Protein AF-A0A3Q0JDQ1-F1 (afdb_monomer_lite)

Sequence (106 aa):
MASTISRFACRILCNRKTLECRVFAAGFDSSSNIFLGEKATKWQEQHEMIDGLTTNGILLMHPPNGSFSYNGENQQPPMWREVSVGGGIFSVRETRSAPQKGVQVS

Secondary structure (DSSP, 8-state):
----S-TT-EEEEE-TTT--EEEEES---TTS--PPPTTS-EEE-GGG-EEE--SS-EEEEPPGGG-----SSS-PPPPEEEEPTT--EEEPPSSTT-SS---B--

InterPro domains:
  IPR006800 Pellino family [PTHR12098] (2-105)
  IPR048334 Pellino, FHA domain [PF04710] (2-105)

Radius of gyration: 15.48 Å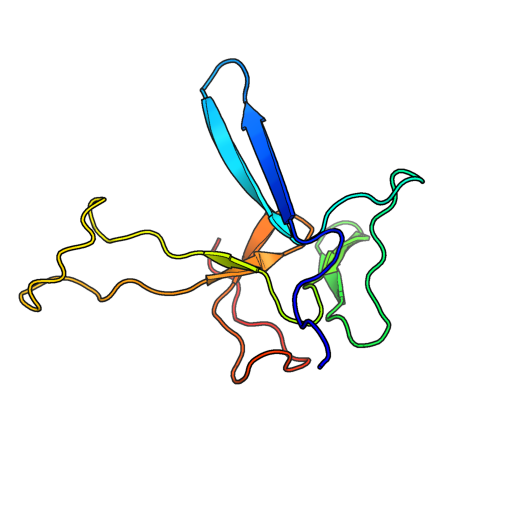; chains: 1; bounding box: 30×41×45 Å

Organism: Diaphorina citri (NCBI:txid121845)

Foldseek 3Di:
DDDPADPFAWDWDADPPPRDIAIAGGHADPVRDGDADPLWAWDADPPRDIKTAHQQFDKDWQAVVNDPDDPVPPDDGIAIWTAINVGWTFHDDPDGRDNDTHHTDD

Structure (mmCIF, N/CA/C/O backbone):
data_AF-A0A3Q0JDQ1-F1
#
_entry.id   AF-A0A3Q0JDQ1-F1
#
loop_
_atom_site.group_PDB
_atom_site.id
_atom_site.type_symbol
_atom_site.label_atom_id
_atom_site.label_alt_id
_atom_site.label_comp_id
_atom_site.label_asym_id
_atom_site.label_entity_id
_atom_site.label_seq_id
_atom_site.pdbx_PDB_ins_code
_atom_site.Cartn_x
_atom_site.Cartn_y
_atom_site.Cartn_z
_atom_site.occupancy
_atom_site.B_iso_or_equiv
_atom_site.auth_seq_id
_atom_site.auth_comp_id
_atom_site.auth_asym_id
_atom_site.auth_atom_id
_atom_site.pdbx_PDB_model_num
ATOM 1 N N . MET A 1 1 ? -4.303 -25.625 -6.746 1.00 63.84 1 MET A N 1
ATOM 2 C CA . MET A 1 1 ? -3.715 -24.295 -7.034 1.00 63.84 1 MET A CA 1
ATOM 3 C C . MET A 1 1 ? -3.862 -23.419 -5.800 1.00 63.84 1 MET A C 1
ATOM 5 O O . MET A 1 1 ? -4.890 -23.523 -5.145 1.00 63.84 1 MET A O 1
ATOM 9 N N . ALA A 1 2 ? -2.857 -22.606 -5.467 1.00 85.31 2 ALA A N 1
ATOM 10 C CA . ALA A 1 2 ? -2.893 -21.694 -4.322 1.00 85.31 2 ALA A CA 1
ATOM 11 C C . ALA A 1 2 ? -2.998 -20.239 -4.808 1.00 85.31 2 ALA 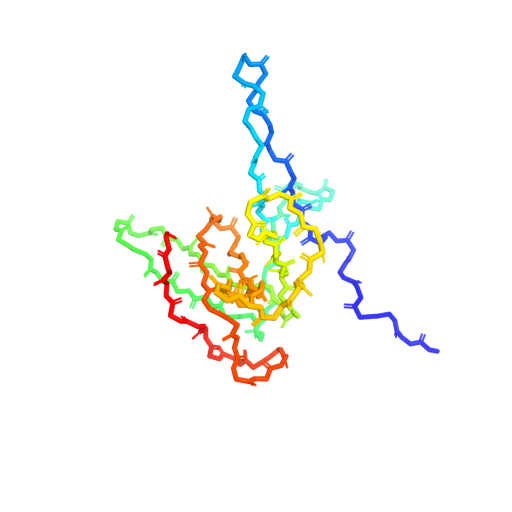A C 1
ATOM 13 O O . ALA A 1 2 ? -2.299 -19.857 -5.744 1.00 85.31 2 ALA A O 1
ATOM 14 N N . SER A 1 3 ? -3.873 -19.443 -4.188 1.00 92.56 3 SER A N 1
ATOM 15 C CA . SER A 1 3 ? -3.968 -18.002 -4.451 1.00 92.56 3 SER A CA 1
ATOM 16 C C . SER A 1 3 ? -2.845 -17.255 -3.734 1.00 92.56 3 SER A C 1
ATOM 18 O O . SER A 1 3 ? -2.510 -17.575 -2.595 1.00 92.56 3 SER A O 1
ATOM 20 N N . THR A 1 4 ? -2.290 -16.234 -4.384 1.00 91.06 4 THR A N 1
ATOM 21 C CA . THR A 1 4 ? -1.288 -15.323 -3.806 1.00 91.06 4 THR A CA 1
ATOM 22 C C . THR A 1 4 ? -1.898 -14.007 -3.310 1.00 91.06 4 THR A C 1
ATOM 24 O O . THR A 1 4 ? -1.184 -13.165 -2.757 1.00 91.06 4 THR A O 1
ATOM 27 N N . ILE A 1 5 ? -3.211 -13.821 -3.490 1.00 93.50 5 ILE A N 1
ATOM 28 C CA . ILE A 1 5 ? -3.944 -12.628 -3.059 1.00 93.50 5 ILE A CA 1
ATOM 29 C C . ILE A 1 5 ? -4.303 -12.770 -1.578 1.00 93.50 5 ILE A C 1
ATOM 31 O O . ILE A 1 5 ? -4.898 -13.764 -1.159 1.00 93.50 5 ILE A O 1
ATOM 35 N N . SER A 1 6 ? -3.955 -11.757 -0.782 1.00 93.19 6 SER A N 1
ATOM 36 C CA . SER A 1 6 ? -4.332 -11.700 0.632 1.00 93.19 6 SER A CA 1
ATOM 37 C C . SER A 1 6 ? -5.851 -11.596 0.793 1.00 93.19 6 SER A C 1
ATOM 39 O O . SER A 1 6 ? -6.502 -10.851 0.065 1.00 93.19 6 SER A O 1
ATOM 41 N N . ARG A 1 7 ? -6.408 -12.279 1.803 1.00 94.12 7 ARG A N 1
ATOM 42 C CA . ARG A 1 7 ? -7.836 -12.185 2.165 1.00 94.12 7 ARG A CA 1
ATOM 43 C C . ARG A 1 7 ? -8.256 -10.754 2.516 1.00 94.12 7 ARG A C 1
ATOM 45 O O . ARG A 1 7 ? -9.354 -10.338 2.173 1.00 94.12 7 ARG A O 1
ATOM 52 N N . PHE A 1 8 ? -7.358 -10.011 3.162 1.00 96.06 8 PHE A N 1
ATOM 53 C CA . PHE A 1 8 ? -7.540 -8.611 3.541 1.00 96.06 8 PHE A CA 1
ATOM 54 C C . PHE A 1 8 ? -6.383 -7.804 2.940 1.00 96.06 8 PHE A C 1
ATOM 56 O O . PHE A 1 8 ? -5.350 -7.587 3.577 1.00 96.06 8 PHE A O 1
ATOM 63 N N . ALA A 1 9 ? -6.496 -7.472 1.652 1.00 96.06 9 ALA A N 1
ATOM 64 C CA . ALA A 1 9 ? -5.368 -6.987 0.855 1.00 96.06 9 ALA A CA 1
ATOM 65 C C . ALA A 1 9 ? -5.018 -5.512 1.106 1.00 96.06 9 ALA A C 1
ATOM 67 O O . ALA A 1 9 ? -3.850 -5.191 1.331 1.00 96.06 9 ALA A O 1
ATOM 68 N N . CYS A 1 10 ? -6.007 -4.621 1.080 1.00 98.00 10 CYS A N 1
ATOM 69 C CA . CYS A 1 10 ? -5.805 -3.183 1.234 1.00 98.00 10 CYS A CA 1
ATOM 70 C C . CYS A 1 10 ? -7.050 -2.491 1.802 1.00 98.00 10 CYS A C 1
ATOM 72 O O . CYS A 1 10 ? -8.127 -3.084 1.896 1.00 98.00 10 CYS A O 1
ATOM 74 N N . ARG A 1 11 ? -6.888 -1.216 2.159 1.00 98.19 11 ARG A N 1
ATOM 75 C CA . ARG A 1 11 ? -7.963 -0.291 2.533 1.00 98.19 11 ARG A CA 1
ATOM 76 C C . ARG A 1 11 ? -7.917 0.919 1.612 1.00 98.19 11 ARG A C 1
ATOM 78 O O . ARG A 1 11 ? -6.834 1.412 1.306 1.00 98.19 11 ARG A O 1
ATOM 85 N N . ILE A 1 12 ? -9.085 1.417 1.219 1.00 98.06 12 ILE A N 1
ATOM 86 C CA . ILE A 1 12 ? -9.236 2.706 0.541 1.00 98.06 12 ILE A CA 1
ATOM 87 C C . ILE A 1 12 ? -9.964 3.623 1.516 1.00 98.06 12 ILE A C 1
ATOM 89 O O . ILE A 1 12 ? -11.121 3.379 1.856 1.00 98.06 12 ILE A O 1
ATOM 93 N N . LEU A 1 13 ? -9.273 4.648 2.001 1.00 97.25 13 LEU A N 1
ATOM 94 C CA . LEU A 1 13 ? -9.840 5.645 2.895 1.00 97.25 13 LEU A CA 1
ATOM 95 C C . LEU A 1 13 ? -10.125 6.908 2.093 1.00 97.25 13 LEU A C 1
ATOM 97 O O . LEU A 1 13 ? -9.198 7.502 1.547 1.00 97.25 13 LEU A O 1
ATOM 101 N N . CYS A 1 14 ? -11.388 7.320 2.047 1.00 97.69 14 CYS A N 1
ATOM 102 C CA . CYS A 1 14 ? -11.807 8.528 1.346 1.00 97.69 14 CYS A CA 1
ATOM 103 C C . CYS A 1 14 ? -12.334 9.574 2.329 1.00 97.69 14 CYS A C 1
ATOM 105 O O . CYS A 1 14 ? -13.182 9.289 3.180 1.00 97.69 14 CYS A O 1
ATOM 107 N N . ASN A 1 15 ? -11.853 10.806 2.193 1.00 96.62 15 ASN A N 1
ATOM 108 C CA . ASN A 1 15 ? -12.378 11.946 2.923 1.00 96.62 15 ASN A CA 1
ATOM 109 C C . ASN A 1 15 ? -13.782 12.277 2.399 1.00 96.62 15 ASN A C 1
ATOM 111 O O . ASN A 1 15 ? -13.966 12.601 1.230 1.00 96.62 15 ASN A O 1
ATOM 115 N N . ARG A 1 16 ? -14.790 12.234 3.274 1.00 96.56 16 ARG A N 1
ATOM 116 C CA . ARG A 1 16 ? -16.195 12.455 2.888 1.00 96.56 16 ARG A CA 1
ATOM 117 C C . ARG A 1 16 ? -16.516 13.895 2.468 1.00 96.56 16 ARG A C 1
ATOM 119 O O . ARG A 1 16 ? -17.595 14.123 1.936 1.00 96.56 16 ARG A O 1
ATOM 126 N N . LYS A 1 17 ? -15.624 14.853 2.741 1.00 97.12 17 LYS A N 1
ATOM 127 C CA . LYS A 1 17 ? -15.778 16.270 2.378 1.00 97.12 17 LYS A CA 1
ATOM 128 C C . LYS A 1 17 ? -14.958 16.639 1.142 1.00 97.12 17 LYS A C 1
ATOM 130 O O . LYS A 1 17 ? -15.503 17.260 0.241 1.00 97.12 17 LYS A O 1
ATOM 135 N N . THR A 1 18 ? -13.674 16.271 1.101 1.00 97.50 18 THR A N 1
ATOM 136 C CA . THR A 1 18 ? -12.765 16.634 -0.009 1.00 97.50 18 THR A CA 1
ATOM 137 C C . THR A 1 18 ? -12.746 15.609 -1.141 1.00 97.50 18 THR A C 1
ATOM 139 O O . THR A 1 18 ? -12.216 15.900 -2.205 1.00 97.50 18 THR A O 1
ATOM 142 N N . LEU A 1 19 ? -13.319 14.417 -0.924 1.00 94.50 19 LEU A N 1
ATOM 143 C CA . LEU A 1 19 ? -13.283 13.265 -1.837 1.00 94.50 19 LEU A CA 1
ATOM 144 C C . LEU A 1 19 ? -11.870 12.740 -2.139 1.00 94.50 19 LEU A C 1
ATOM 146 O O . LEU A 1 19 ? -11.703 11.855 -2.974 1.00 94.50 19 LEU A O 1
ATOM 150 N N . GLU A 1 20 ? -10.855 13.229 -1.426 1.00 95.56 20 GLU A N 1
ATOM 151 C CA . GLU A 1 20 ? -9.501 12.695 -1.503 1.00 95.56 20 GLU A CA 1
ATOM 152 C C . GLU A 1 20 ? -9.484 11.262 -0.976 1.00 95.56 20 GLU A C 1
ATOM 154 O O . GLU A 1 20 ? -9.920 11.000 0.148 1.00 95.56 20 GLU A O 1
ATOM 159 N N . CYS A 1 21 ? -8.950 10.343 -1.773 1.00 96.00 21 CYS A N 1
ATOM 160 C CA . CYS A 1 21 ? -8.815 8.942 -1.406 1.00 96.00 21 CYS A CA 1
ATOM 161 C C . CYS A 1 21 ? -7.339 8.562 -1.284 1.00 96.00 21 CYS A C 1
ATOM 163 O O . CYS A 1 21 ? -6.505 8.966 -2.093 1.00 96.00 21 CYS A O 1
ATOM 165 N N . ARG A 1 22 ? -7.021 7.751 -0.276 1.00 95.75 22 ARG A N 1
ATOM 166 C CA . ARG A 1 22 ? -5.698 7.156 -0.072 1.00 95.75 22 ARG A CA 1
ATOM 167 C C . ARG A 1 22 ? -5.829 5.653 0.096 1.00 95.75 22 ARG A C 1
ATOM 169 O O . ARG A 1 22 ? -6.780 5.168 0.708 1.00 95.75 22 ARG A O 1
ATOM 176 N N . VAL A 1 23 ? -4.860 4.924 -0.440 1.00 97.69 23 VAL A N 1
ATOM 177 C CA . VAL A 1 23 ? -4.761 3.475 -0.269 1.00 97.69 23 VAL A CA 1
ATOM 178 C C . VAL A 1 23 ? -3.785 3.187 0.863 1.00 97.69 23 VAL A C 1
ATOM 180 O O . VAL A 1 23 ? -2.757 3.844 0.977 1.00 97.69 23 VAL A O 1
ATOM 183 N N . PHE A 1 24 ? -4.102 2.184 1.672 1.00 97.88 24 PHE A N 1
ATOM 184 C CA . PHE A 1 24 ? -3.239 1.642 2.714 1.00 97.88 24 PHE A CA 1
ATOM 185 C C . PHE A 1 24 ? -3.097 0.141 2.496 1.00 97.88 24 PHE A C 1
ATOM 187 O O . PHE A 1 24 ? -4.065 -0.528 2.113 1.00 97.88 24 PHE A O 1
ATOM 194 N N . ALA A 1 25 ? -1.916 -0.413 2.757 1.00 97.75 25 ALA A N 1
ATOM 195 C CA . ALA A 1 25 ? -1.744 -1.855 2.699 1.00 97.75 25 ALA A CA 1
ATOM 196 C C . ALA A 1 25 ? -2.416 -2.554 3.890 1.00 97.75 25 ALA A C 1
ATOM 198 O O . ALA A 1 25 ? -2.597 -1.971 4.965 1.00 97.75 25 ALA A O 1
ATOM 199 N N . ALA A 1 26 ? -2.768 -3.822 3.660 1.00 97.44 26 ALA A N 1
ATOM 200 C CA . ALA A 1 26 ? -3.554 -4.678 4.542 1.00 97.44 26 ALA A CA 1
ATOM 201 C C . ALA A 1 26 ? -4.982 -4.171 4.811 1.00 97.44 26 ALA A C 1
ATOM 203 O O . ALA A 1 26 ? -5.294 -2.983 4.697 1.00 97.44 26 ALA A O 1
ATOM 204 N N . GLY A 1 27 ? -5.861 -5.101 5.173 1.00 97.19 27 GLY A N 1
ATOM 205 C CA . GLY A 1 27 ? -7.201 -4.821 5.678 1.00 97.19 27 GLY A CA 1
ATOM 206 C C . GLY A 1 27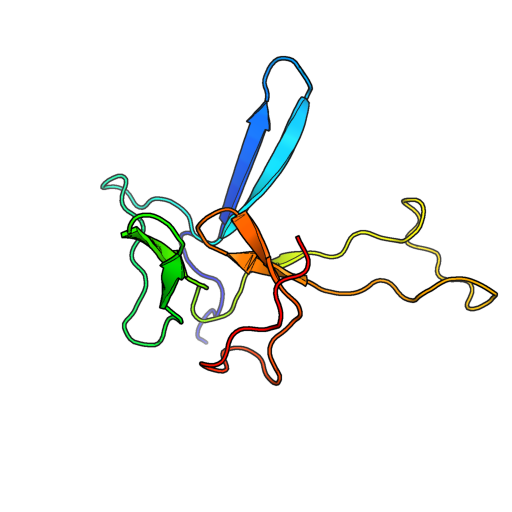 ? -7.402 -5.408 7.069 1.00 97.19 27 GLY A C 1
ATOM 207 O O . GLY A 1 27 ? -6.682 -6.324 7.469 1.00 97.19 27 GLY A O 1
ATOM 208 N N . PHE A 1 28 ? -8.378 -4.861 7.788 1.00 97.50 28 PHE A N 1
ATOM 209 C CA . PHE A 1 28 ? -8.789 -5.391 9.079 1.00 97.50 28 PHE A CA 1
ATOM 210 C C . PHE A 1 28 ? -9.491 -6.739 8.901 1.00 97.50 28 PHE A C 1
ATOM 212 O O . PHE A 1 28 ? -10.298 -6.904 7.983 1.00 97.50 28 PHE A O 1
ATOM 219 N N . ASP A 1 29 ? -9.182 -7.689 9.777 1.00 95.94 29 ASP A N 1
ATOM 220 C CA . ASP A 1 29 ? -9.912 -8.947 9.881 1.00 95.94 29 ASP A CA 1
ATOM 221 C C . ASP A 1 29 ? -11.238 -8.784 10.654 1.00 95.94 29 ASP A C 1
ATOM 223 O O . ASP A 1 29 ? -11.636 -7.683 11.042 1.00 95.94 29 ASP A O 1
ATOM 227 N N . SER A 1 30 ? -11.941 -9.895 10.895 1.00 96.25 30 SER A N 1
ATOM 228 C CA . SER A 1 30 ? -13.199 -9.917 11.658 1.00 96.25 30 SER A CA 1
ATOM 229 C C . SER A 1 30 ? -13.062 -9.439 13.108 1.00 96.25 30 SER A C 1
ATOM 231 O O . SER A 1 30 ? -14.065 -9.124 13.740 1.00 96.25 30 SER A O 1
ATOM 233 N N . SER A 1 31 ? -11.839 -9.383 13.632 1.00 97.06 31 SER A N 1
ATOM 234 C CA . SER A 1 31 ? -11.520 -8.913 14.979 1.00 97.06 31 SER A CA 1
ATOM 235 C C . SER A 1 31 ? -11.043 -7.458 14.978 1.00 97.06 31 SER A C 1
ATOM 237 O O . SER A 1 31 ? -10.550 -6.979 15.995 1.00 97.06 31 SER A O 1
ATOM 239 N N . SER A 1 32 ? -11.192 -6.746 13.855 1.00 96.56 32 SER A N 1
ATOM 240 C CA . SER A 1 32 ? -10.716 -5.371 13.661 1.00 96.56 32 SER A CA 1
ATOM 241 C C . SER A 1 32 ? -9.198 -5.210 13.810 1.00 96.56 32 SER A C 1
ATOM 243 O O . SER A 1 32 ? -8.724 -4.126 14.144 1.00 96.56 32 SER A O 1
ATOM 245 N N . ASN A 1 33 ? -8.421 -6.261 13.526 1.00 95.62 33 ASN A N 1
ATOM 246 C CA . ASN A 1 33 ? -6.962 -6.245 13.630 1.00 95.62 33 ASN A CA 1
ATOM 247 C C . ASN A 1 33 ? -6.284 -6.361 12.262 1.00 95.62 33 ASN A C 1
ATOM 249 O O . ASN A 1 33 ? -6.825 -6.940 11.321 1.00 95.62 33 ASN A O 1
ATOM 253 N N . ILE A 1 34 ? -5.062 -5.833 12.166 1.00 95.69 34 ILE A N 1
ATOM 254 C CA . ILE A 1 34 ? -4.154 -6.082 11.042 1.00 95.69 34 ILE A CA 1
ATOM 255 C C . ILE A 1 34 ? -3.016 -6.955 11.548 1.00 95.69 34 ILE A C 1
ATOM 257 O O . ILE A 1 34 ? -2.233 -6.538 12.398 1.00 95.69 34 ILE A O 1
ATOM 261 N N . PHE A 1 35 ? -2.907 -8.159 10.995 1.00 92.50 35 PHE A N 1
ATOM 262 C CA . PHE A 1 35 ? -1.811 -9.065 11.299 1.00 92.50 35 PHE A CA 1
ATOM 263 C C . PHE A 1 35 ? -0.754 -9.019 10.195 1.00 92.50 35 PHE A C 1
ATOM 265 O O . PHE A 1 35 ? -1.028 -9.327 9.032 1.00 92.50 35 PHE A O 1
ATOM 272 N N . LEU A 1 36 ? 0.475 -8.672 10.570 1.00 91.56 36 LEU A N 1
ATOM 273 C CA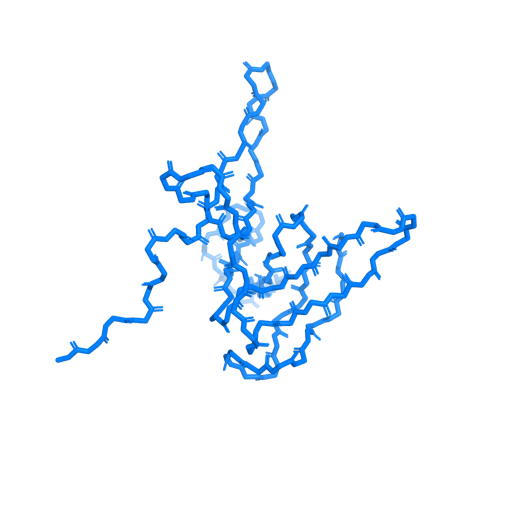 . LEU A 1 36 ? 1.641 -8.798 9.706 1.00 91.56 36 LEU A CA 1
ATOM 274 C C . LEU A 1 36 ? 2.405 -10.064 10.083 1.00 91.56 36 LEU A C 1
ATOM 276 O O . LEU A 1 36 ? 2.940 -10.16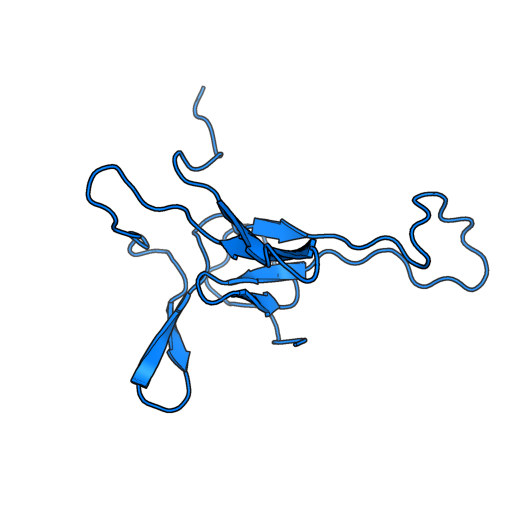8 11.183 1.00 91.56 36 LEU A O 1
ATOM 280 N N . GLY A 1 37 ? 2.472 -11.011 9.146 1.00 83.38 37 GLY A N 1
ATOM 281 C CA . GLY A 1 37 ? 3.183 -12.271 9.352 1.00 83.38 37 GLY A CA 1
ATOM 282 C C . GLY A 1 37 ? 4.666 -12.083 9.680 1.00 83.38 37 GLY A C 1
ATOM 283 O O . GLY A 1 37 ? 5.253 -11.019 9.477 1.00 83.38 37 GLY A O 1
ATOM 284 N N . GLU A 1 38 ? 5.307 -13.149 10.148 1.00 85.00 38 GLU A N 1
ATOM 285 C CA . GLU A 1 38 ? 6.717 -13.127 10.562 1.00 85.00 38 GLU A CA 1
ATOM 286 C C . GLU A 1 38 ? 7.642 -12.617 9.450 1.00 85.00 38 GLU A C 1
ATOM 288 O O . GLU A 1 38 ? 8.481 -11.754 9.694 1.00 85.00 38 GLU A O 1
ATOM 293 N N . LYS A 1 39 ? 7.394 -13.049 8.205 1.00 86.31 39 LYS A N 1
ATOM 294 C CA . LYS A 1 39 ? 8.145 -12.647 7.002 1.00 86.31 39 LYS A CA 1
ATOM 295 C C . LYS A 1 39 ? 7.833 -11.233 6.493 1.00 86.31 39 LYS A C 1
ATOM 297 O O . LYS A 1 39 ? 8.431 -10.799 5.514 1.00 86.31 39 LYS A O 1
ATOM 302 N N . ALA A 1 40 ? 6.858 -10.540 7.080 1.00 91.19 40 ALA A N 1
ATOM 303 C CA . ALA A 1 40 ? 6.534 -9.171 6.698 1.00 91.19 40 ALA A CA 1
ATOM 304 C C . ALA A 1 40 ? 7.618 -8.209 7.197 1.00 91.19 40 ALA A C 1
ATOM 306 O O . ALA A 1 40 ? 8.027 -8.283 8.360 1.00 91.19 40 ALA A O 1
ATOM 307 N N . THR A 1 41 ? 8.036 -7.284 6.339 1.00 94.31 41 THR A N 1
ATOM 308 C CA . THR A 1 41 ? 8.950 -6.200 6.704 1.00 94.31 41 THR A CA 1
ATOM 309 C C . THR A 1 41 ? 8.241 -5.259 7.671 1.00 94.31 41 THR A C 1
ATOM 311 O O . THR A 1 41 ? 7.159 -4.772 7.358 1.00 94.31 41 THR A O 1
ATOM 314 N N . LYS A 1 42 ? 8.835 -5.021 8.841 1.00 93.81 42 LYS A N 1
ATOM 315 C CA . LYS A 1 42 ? 8.306 -4.164 9.910 1.00 93.81 42 LYS A CA 1
ATOM 316 C C . LYS A 1 42 ? 9.435 -3.262 10.398 1.00 93.81 42 LYS A C 1
ATOM 318 O O . LYS A 1 42 ? 10.570 -3.729 10.485 1.00 93.81 42 LYS A O 1
ATOM 323 N N . TRP A 1 43 ? 9.149 -2.003 10.692 1.00 93.12 43 TRP A N 1
ATOM 324 C CA . TRP A 1 43 ? 10.132 -1.065 11.235 1.00 93.12 43 TRP A CA 1
ATOM 325 C C . TRP A 1 43 ? 9.469 -0.075 12.187 1.00 93.12 43 TRP A C 1
ATOM 327 O O . TRP A 1 43 ? 8.251 0.099 12.176 1.00 93.12 43 TRP A O 1
ATOM 337 N N . GLN A 1 44 ? 10.292 0.557 13.018 1.00 90.62 44 GLN A N 1
ATOM 338 C CA . GLN A 1 44 ? 9.875 1.647 13.889 1.00 90.62 44 GLN A CA 1
ATOM 339 C C . GLN A 1 44 ? 10.107 2.974 13.156 1.00 90.62 44 GLN A C 1
ATOM 341 O O . GLN A 1 44 ? 11.205 3.239 12.666 1.00 90.62 44 GLN A O 1
ATOM 346 N N . GLU A 1 45 ? 9.052 3.769 13.038 1.00 80.25 45 GLU A N 1
ATOM 347 C CA . GLU A 1 45 ? 9.065 5.161 12.592 1.00 80.25 45 GLU A CA 1
ATOM 348 C C . GLU A 1 45 ? 9.463 6.095 13.748 1.00 80.25 45 GLU A C 1
ATOM 350 O O . GLU A 1 45 ? 9.629 5.680 14.902 1.00 80.25 45 GLU A O 1
ATOM 355 N N . GLN A 1 46 ? 9.603 7.389 13.454 1.00 75.88 46 GLN A N 1
ATOM 356 C CA . GLN A 1 46 ? 9.787 8.403 14.496 1.00 75.88 46 GLN A CA 1
ATOM 357 C C . GLN A 1 46 ? 8.595 8.395 15.476 1.00 75.88 46 GLN A C 1
ATOM 359 O O . GLN A 1 46 ? 7.444 8.293 15.055 1.00 75.88 46 GLN A O 1
ATOM 364 N N . HIS A 1 47 ? 8.869 8.555 16.777 1.00 70.75 47 HIS A N 1
ATOM 365 C CA . HIS A 1 47 ? 7.873 8.541 17.868 1.00 70.75 47 HIS A CA 1
ATOM 366 C C . HIS A 1 47 ? 7.193 7.183 18.137 1.00 70.75 47 HIS A C 1
ATOM 368 O O . HIS A 1 47 ? 6.005 7.130 18.436 1.00 70.75 47 HIS A O 1
ATOM 374 N N . GLU A 1 48 ? 7.943 6.083 18.049 1.00 69.62 48 GLU A N 1
ATOM 375 C CA . GLU A 1 48 ? 7.508 4.731 18.456 1.00 69.62 48 GLU A CA 1
ATOM 376 C C . GLU A 1 48 ? 6.353 4.106 17.662 1.00 69.62 48 GLU A C 1
ATOM 378 O O . GLU A 1 48 ? 5.891 3.013 17.988 1.00 69.62 48 GLU A O 1
ATOM 383 N N . MET A 1 49 ? 5.923 4.737 16.572 1.00 80.62 49 MET A N 1
ATOM 384 C CA . MET A 1 49 ? 4.946 4.132 15.676 1.00 80.62 49 MET A CA 1
ATOM 385 C C . MET A 1 49 ? 5.594 2.996 14.879 1.00 80.62 49 MET A C 1
ATOM 387 O O . MET A 1 49 ? 6.714 3.125 14.393 1.00 80.62 49 MET A O 1
ATOM 391 N N . ILE A 1 50 ? 4.896 1.870 14.740 1.00 90.56 50 ILE A N 1
ATOM 392 C CA . ILE A 1 50 ? 5.353 0.734 13.931 1.00 90.56 50 ILE A CA 1
ATOM 393 C C . ILE A 1 50 ? 4.650 0.794 12.577 1.00 90.56 50 ILE A C 1
ATOM 395 O O . ILE A 1 50 ? 3.421 0.849 12.521 1.00 90.56 50 ILE A O 1
ATOM 399 N N . ASP A 1 51 ? 5.423 0.719 11.497 1.00 94.94 51 ASP A N 1
ATOM 400 C CA . ASP A 1 51 ? 4.912 0.530 10.140 1.00 94.94 51 ASP A CA 1
ATOM 401 C C . ASP A 1 51 ? 5.465 -0.772 9.536 1.00 94.94 51 ASP A C 1
ATOM 403 O O . ASP A 1 51 ? 6.337 -1.447 10.096 1.00 94.94 51 ASP A O 1
ATOM 407 N N . GLY A 1 52 ? 4.917 -1.183 8.399 1.00 95.81 52 GLY A N 1
ATOM 408 C CA . GLY A 1 52 ? 5.312 -2.402 7.727 1.00 95.81 52 GLY A CA 1
ATOM 409 C C . GLY A 1 52 ? 4.771 -2.536 6.312 1.00 95.81 52 GLY A C 1
ATOM 410 O O . GLY A 1 52 ? 3.865 -1.824 5.878 1.00 95.81 52 GLY A O 1
ATOM 411 N N . LEU A 1 53 ? 5.310 -3.514 5.592 1.00 97.19 53 LEU A N 1
ATOM 412 C CA . LEU A 1 53 ? 4.823 -3.937 4.284 1.00 97.19 53 LEU A CA 1
ATOM 413 C C . LEU A 1 53 ? 4.211 -5.334 4.392 1.00 97.19 53 LEU A C 1
ATOM 415 O O . LEU A 1 53 ? 4.722 -6.207 5.094 1.00 97.19 53 LEU A O 1
ATOM 419 N N . THR A 1 54 ? 3.132 -5.579 3.650 1.00 96.19 54 THR A N 1
ATOM 420 C CA . THR A 1 54 ? 2.559 -6.931 3.535 1.00 96.19 54 THR A CA 1
ATOM 421 C C . THR A 1 54 ? 3.526 -7.870 2.811 1.00 96.19 54 THR A C 1
ATOM 423 O O . THR A 1 54 ? 4.409 -7.423 2.081 1.00 96.19 54 THR A O 1
ATOM 426 N N . THR A 1 55 ? 3.373 -9.188 2.966 1.00 93.75 55 THR A N 1
ATOM 427 C CA . THR A 1 55 ? 4.315 -10.163 2.386 1.00 93.75 55 THR A CA 1
ATOM 428 C C . THR A 1 55 ? 4.505 -9.993 0.878 1.00 93.75 55 THR A C 1
ATOM 430 O O . THR A 1 55 ? 5.643 -9.966 0.435 1.00 93.75 55 THR A O 1
ATOM 433 N N . ASN A 1 56 ? 3.426 -9.817 0.106 1.00 93.69 56 ASN A N 1
ATOM 434 C CA . ASN A 1 56 ? 3.499 -9.689 -1.360 1.00 93.69 56 ASN A CA 1
ATOM 435 C C . ASN A 1 56 ? 3.464 -8.235 -1.866 1.00 93.69 56 ASN A C 1
ATOM 437 O O . ASN A 1 56 ? 3.707 -7.988 -3.053 1.00 93.69 56 ASN A O 1
ATOM 441 N N . GLY A 1 57 ? 3.187 -7.285 -0.970 1.00 95.56 57 GLY A N 1
ATOM 442 C CA . GLY A 1 57 ? 3.095 -5.863 -1.276 1.00 95.56 57 GLY A CA 1
ATOM 443 C C . GLY A 1 57 ? 1.798 -5.459 -1.979 1.00 95.56 57 GLY A C 1
ATOM 444 O O . GLY A 1 57 ? 1.202 -6.226 -2.739 1.00 95.56 57 GLY A O 1
ATOM 445 N N . ILE A 1 58 ? 1.385 -4.213 -1.754 1.00 97.69 58 ILE A N 1
ATOM 446 C CA . ILE A 1 58 ? 0.331 -3.540 -2.519 1.00 97.69 58 ILE A CA 1
ATOM 447 C C . ILE A 1 58 ? 1.017 -2.506 -3.395 1.00 97.69 58 ILE A C 1
ATOM 449 O O . ILE A 1 58 ? 1.682 -1.617 -2.866 1.00 97.69 58 ILE A O 1
ATOM 453 N N . LEU A 1 59 ? 0.888 -2.647 -4.718 1.00 97.31 59 LEU A N 1
ATOM 454 C CA . LEU A 1 59 ? 1.498 -1.707 -5.651 1.00 97.31 59 LEU A CA 1
ATOM 455 C C . LEU A 1 59 ? 0.464 -0.777 -6.271 1.00 97.31 59 LEU A C 1
ATOM 457 O O . LEU A 1 59 ? -0.621 -1.212 -6.654 1.00 97.31 59 LEU A O 1
ATOM 461 N N . LEU A 1 60 ? 0.854 0.482 -6.419 1.00 94.38 60 LEU A N 1
ATOM 462 C CA . LEU A 1 60 ? 0.108 1.516 -7.117 1.00 94.38 60 LEU A CA 1
ATOM 463 C C . LEU A 1 60 ? 0.943 2.082 -8.253 1.00 94.38 60 LEU A C 1
ATOM 465 O O . LEU A 1 60 ? 2.168 2.167 -8.162 1.00 94.38 60 LEU A O 1
ATOM 469 N N . MET A 1 61 ? 0.258 2.509 -9.302 1.00 93.19 61 MET A N 1
ATOM 470 C CA . MET A 1 61 ? 0.845 3.215 -10.427 1.00 93.19 61 MET A CA 1
ATOM 471 C C . MET A 1 61 ? -0.070 4.385 -10.757 1.00 93.19 61 MET A C 1
ATOM 473 O O . MET A 1 61 ? -1.249 4.186 -11.043 1.00 93.19 61 MET A O 1
ATOM 477 N N . HIS A 1 62 ? 0.470 5.598 -10.703 1.00 88.06 62 HIS A N 1
ATOM 478 C CA . HIS A 1 62 ? -0.221 6.785 -11.192 1.00 88.06 62 HIS A CA 1
ATOM 479 C C . HIS A 1 62 ? 0.290 7.085 -12.601 1.00 88.06 62 HIS A C 1
ATOM 481 O O . HIS A 1 62 ? 1.486 7.349 -12.758 1.00 88.06 62 HIS A O 1
ATOM 487 N N . PRO A 1 63 ? -0.570 7.011 -13.632 1.00 85.00 63 PRO A N 1
ATOM 488 C CA . PRO A 1 63 ? -0.169 7.365 -14.981 1.00 85.00 63 PRO A CA 1
ATOM 489 C C . PRO A 1 63 ? 0.242 8.843 -15.048 1.00 85.00 63 PRO A C 1
ATOM 491 O O . PRO A 1 63 ? -0.460 9.692 -14.483 1.00 85.00 63 PRO A O 1
ATOM 494 N N . PRO A 1 64 ? 1.344 9.176 -15.740 1.00 79.44 64 PR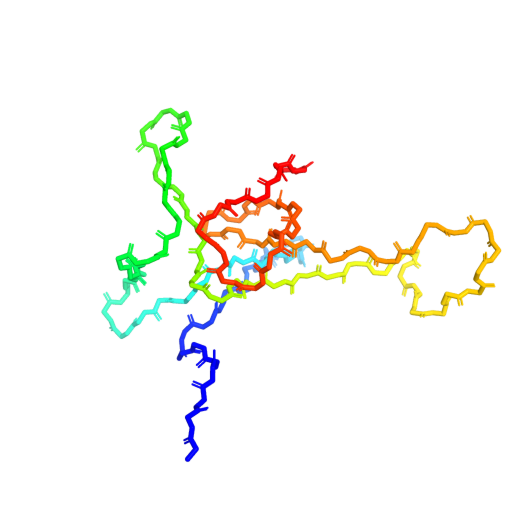O A N 1
ATOM 495 C CA . PRO A 1 64 ? 1.704 10.557 -16.020 1.00 79.44 64 PRO A CA 1
ATOM 496 C C . PRO A 1 64 ? 0.523 11.286 -16.670 1.00 79.44 64 PRO A C 1
ATOM 498 O O . PRO A 1 64 ? -0.094 10.783 -17.608 1.00 79.44 64 PRO A O 1
ATOM 501 N N . ASN A 1 65 ? 0.180 12.468 -16.154 1.00 74.38 65 ASN A N 1
ATOM 502 C CA . ASN A 1 65 ? -0.902 13.314 -16.678 1.00 74.38 65 ASN A CA 1
ATOM 503 C C . ASN A 1 65 ? -2.291 12.640 -16.733 1.00 74.38 65 ASN A C 1
ATOM 505 O O . ASN A 1 65 ? -3.154 13.074 -17.492 1.00 74.38 65 ASN A O 1
ATOM 509 N N . GLY A 1 66 ? -2.517 11.568 -15.961 1.00 70.75 66 GLY A N 1
ATOM 510 C CA . GLY A 1 66 ? -3.789 10.836 -15.954 1.00 70.75 66 GLY A CA 1
ATOM 511 C C . GLY A 1 66 ? -4.078 10.045 -17.236 1.00 70.75 66 GLY A C 1
ATOM 512 O O . GLY A 1 66 ? -5.174 9.506 -17.379 1.00 70.75 66 GLY A O 1
ATOM 513 N N . SER A 1 67 ? -3.111 9.949 -18.154 1.00 70.69 67 SER A N 1
ATOM 514 C CA . SER A 1 67 ? -3.235 9.201 -19.403 1.00 70.69 67 SER A CA 1
ATOM 515 C C . SER A 1 67 ? -2.458 7.893 -19.325 1.00 70.69 67 SER A C 1
ATOM 517 O O . SER A 1 67 ? -1.282 7.871 -18.971 1.00 70.69 67 SER A O 1
ATOM 519 N N . PHE A 1 68 ? -3.105 6.792 -19.704 1.00 68.06 68 PHE A N 1
ATOM 520 C CA . PHE A 1 68 ? -2.435 5.500 -19.882 1.00 68.06 68 PHE A CA 1
ATOM 521 C C . PHE A 1 68 ? -1.678 5.413 -21.218 1.00 68.06 68 PHE A C 1
ATOM 523 O O . PHE A 1 68 ? -0.925 4.465 -21.441 1.00 68.06 68 PHE A O 1
ATOM 530 N N . SER A 1 69 ? -1.864 6.396 -22.101 1.00 68.94 69 SER A N 1
ATOM 531 C CA . SER A 1 69 ? -1.221 6.472 -23.409 1.00 68.94 69 SER A CA 1
ATOM 532 C C . SER A 1 69 ? 0.205 6.994 -23.255 1.00 68.94 69 SER A C 1
ATOM 534 O O . SER A 1 69 ? 0.449 8.197 -23.328 1.00 68.94 69 SER A O 1
ATOM 536 N N . TYR A 1 70 ? 1.152 6.086 -23.032 1.00 64.31 70 TYR A N 1
ATOM 537 C CA . TYR A 1 70 ? 2.574 6.403 -23.094 1.00 64.31 70 TYR A CA 1
ATOM 538 C C . TYR A 1 70 ? 3.013 6.443 -24.562 1.00 64.31 70 TYR A C 1
ATOM 540 O O . TYR A 1 70 ? 3.119 5.403 -25.209 1.00 64.31 70 TYR A O 1
ATOM 548 N N . ASN A 1 71 ? 3.244 7.639 -25.102 1.00 68.88 71 ASN A N 1
ATOM 549 C CA . ASN A 1 71 ? 3.693 7.840 -26.485 1.00 68.88 71 ASN A CA 1
ATOM 550 C C . ASN A 1 71 ? 5.226 7.836 -26.636 1.00 68.88 71 ASN A C 1
ATOM 552 O O . ASN A 1 71 ? 5.723 8.090 -27.725 1.00 68.88 71 ASN A O 1
ATOM 556 N N . GLY A 1 72 ? 5.978 7.552 -25.565 1.00 65.75 72 GLY A N 1
ATOM 557 C CA . GLY A 1 72 ? 7.440 7.410 -25.595 1.00 65.75 72 GLY A CA 1
ATOM 558 C C . GLY A 1 72 ? 8.232 8.711 -25.755 1.00 65.75 72 GLY A C 1
ATOM 559 O O . GLY A 1 72 ? 9.413 8.739 -25.420 1.00 65.75 72 GLY A O 1
ATOM 560 N N . GLU A 1 73 ? 7.600 9.792 -26.204 1.00 68.81 73 GLU A N 1
ATOM 561 C CA . GLU A 1 73 ? 8.249 11.079 -26.443 1.00 68.81 73 GLU A CA 1
ATOM 562 C C . GLU A 1 73 ? 8.047 12.019 -25.243 1.00 68.81 73 GLU A C 1
ATOM 564 O O . GLU A 1 73 ? 6.928 12.400 -24.901 1.00 68.81 73 GLU A O 1
ATOM 569 N N . ASN A 1 74 ? 9.150 12.402 -24.591 1.00 65.81 74 ASN A N 1
ATOM 570 C CA . ASN A 1 74 ? 9.216 13.388 -23.499 1.00 65.81 74 ASN A CA 1
ATOM 571 C C . ASN A 1 74 ? 8.404 13.082 -22.220 1.00 65.81 74 ASN A C 1
ATOM 573 O O . ASN A 1 74 ? 8.195 13.981 -21.404 1.00 65.81 74 ASN A O 1
ATOM 577 N N . GLN A 1 75 ? 7.984 11.835 -21.991 1.00 68.94 75 GLN A N 1
ATOM 578 C CA . GLN A 1 75 ? 7.297 11.433 -20.757 1.00 68.94 75 GLN A CA 1
ATOM 579 C C . GLN A 1 75 ? 8.131 10.432 -19.959 1.00 68.94 75 GLN A C 1
ATOM 581 O O . GLN A 1 75 ? 8.708 9.503 -20.515 1.00 68.94 75 GLN A O 1
ATOM 586 N N . GLN A 1 76 ? 8.180 10.604 -18.635 1.00 72.75 76 GLN A N 1
ATOM 587 C CA . GLN A 1 76 ? 8.709 9.567 -17.749 1.00 72.75 76 GLN A CA 1
ATOM 588 C C . GLN A 1 76 ? 7.743 8.374 -17.751 1.00 72.75 76 GLN A C 1
ATOM 590 O O . GLN A 1 76 ? 6.530 8.590 -17.662 1.00 72.75 76 GLN A O 1
ATOM 595 N N . PRO A 1 77 ? 8.232 7.126 -17.841 1.00 78.25 77 PRO A N 1
ATOM 596 C CA . PRO A 1 77 ? 7.362 5.961 -17.809 1.00 78.25 77 PRO A CA 1
ATOM 597 C C . PRO A 1 77 ? 6.617 5.878 -16.467 1.00 78.25 77 PRO A C 1
ATOM 599 O O . PRO A 1 77 ? 7.157 6.277 -15.428 1.00 78.25 77 PRO A O 1
ATOM 602 N N . PRO A 1 78 ? 5.379 5.350 -16.454 1.00 85.44 78 PRO A N 1
ATOM 603 C CA . PRO A 1 78 ? 4.636 5.177 -15.218 1.00 85.44 78 PRO A CA 1
ATOM 604 C C . PRO A 1 78 ? 5.394 4.221 -14.290 1.00 85.44 78 PRO A C 1
ATOM 606 O O . PRO A 1 78 ? 5.777 3.116 -14.674 1.00 85.44 78 PRO A O 1
ATOM 609 N N . MET A 1 79 ? 5.623 4.657 -13.053 1.00 89.75 79 MET A N 1
ATOM 610 C CA . MET A 1 79 ? 6.378 3.883 -12.074 1.00 89.75 79 MET A CA 1
ATOM 611 C C . MET A 1 79 ? 5.448 3.225 -11.067 1.00 89.75 79 MET A C 1
ATOM 613 O O . MET A 1 79 ? 4.602 3.881 -10.458 1.00 89.75 79 MET A O 1
ATOM 617 N N . TRP A 1 80 ? 5.673 1.936 -10.831 1.00 94.69 80 TRP A N 1
ATOM 618 C CA . TRP A 1 80 ? 5.083 1.255 -9.692 1.00 94.69 80 TRP A CA 1
ATOM 619 C C . TRP A 1 80 ? 5.725 1.732 -8.388 1.00 94.69 80 TRP A C 1
ATOM 621 O O . TRP A 1 80 ? 6.939 1.962 -8.293 1.00 94.69 80 TRP A O 1
ATOM 631 N N . ARG A 1 81 ? 4.885 1.861 -7.370 1.00 96.50 81 ARG A N 1
ATOM 632 C CA . ARG A 1 81 ? 5.251 2.180 -5.994 1.00 96.50 81 ARG A CA 1
ATOM 633 C C . ARG A 1 81 ? 4.579 1.203 -5.055 1.00 96.50 81 ARG A C 1
ATOM 635 O O . ARG A 1 81 ? 3.492 0.722 -5.355 1.00 96.50 81 ARG A O 1
ATOM 642 N N . GLU A 1 82 ? 5.225 0.907 -3.941 1.00 97.88 82 GLU A N 1
ATOM 643 C CA . GLU A 1 82 ? 4.681 0.054 -2.894 1.00 97.88 82 GLU A CA 1
ATOM 644 C C . GLU A 1 82 ? 4.107 0.902 -1.756 1.00 97.88 82 GLU A C 1
ATOM 646 O O . GLU A 1 82 ? 4.695 1.908 -1.368 1.00 97.88 82 GLU A O 1
ATOM 651 N N . VAL A 1 83 ? 2.954 0.493 -1.234 1.00 97.75 83 VAL A N 1
ATOM 652 C CA . VAL A 1 83 ? 2.251 1.174 -0.140 1.00 97.75 83 VAL A CA 1
ATOM 653 C C . VAL A 1 83 ? 2.472 0.414 1.166 1.00 97.75 83 VAL A C 1
ATOM 655 O O . VAL A 1 83 ? 2.339 -0.814 1.190 1.00 97.75 83 VAL A O 1
ATOM 658 N N . SER A 1 84 ? 2.772 1.123 2.254 1.00 97.31 84 SER A N 1
ATOM 659 C CA . SER A 1 84 ? 2.863 0.537 3.597 1.00 97.31 84 SER A CA 1
ATOM 660 C C . SER A 1 84 ? 1.509 0.423 4.302 1.00 97.31 84 SER A C 1
ATOM 662 O O . SER A 1 84 ? 0.480 0.921 3.833 1.00 97.31 84 SER A O 1
ATOM 664 N N . VAL A 1 85 ? 1.476 -0.263 5.444 1.00 96.88 85 VAL A N 1
ATOM 665 C CA . VAL A 1 85 ? 0.271 -0.366 6.283 1.00 96.88 85 VAL A CA 1
ATOM 666 C C . VAL A 1 85 ? -0.128 0.999 6.853 1.00 96.88 85 VAL A C 1
ATOM 668 O O . VAL A 1 85 ? -1.325 1.284 6.959 1.00 96.88 85 VAL A O 1
ATOM 671 N N . GLY A 1 86 ? 0.856 1.845 7.161 1.00 94.81 86 GLY A N 1
ATOM 672 C CA . GLY A 1 86 ? 0.706 3.241 7.571 1.00 94.81 86 GLY A CA 1
ATOM 673 C C . GLY A 1 86 ? 0.417 4.215 6.423 1.00 94.81 86 GLY A C 1
ATOM 674 O O . GLY A 1 86 ? 0.079 5.365 6.682 1.00 94.81 86 GLY A O 1
ATOM 675 N N . GLY A 1 87 ? 0.477 3.763 5.164 1.00 95.19 87 GLY A N 1
ATOM 676 C CA . GLY A 1 87 ? 0.152 4.568 3.980 1.00 95.19 87 GLY A CA 1
ATOM 677 C C . GLY A 1 87 ? 1.325 5.356 3.388 1.00 95.19 87 GLY A C 1
ATOM 678 O O . GLY A 1 87 ? 1.100 6.206 2.528 1.00 95.19 87 GLY A O 1
ATOM 679 N N . GLY A 1 88 ? 2.558 5.077 3.818 1.00 95.31 88 GLY A N 1
ATOM 680 C CA . GLY A 1 88 ? 3.772 5.609 3.198 1.00 95.31 88 GLY A CA 1
ATOM 681 C C . GLY A 1 88 ? 4.010 5.009 1.811 1.00 95.31 88 GLY A C 1
ATOM 682 O O . GLY A 1 88 ? 3.590 3.879 1.529 1.00 95.31 88 GLY A O 1
ATOM 683 N N . ILE A 1 89 ? 4.687 5.763 0.941 1.00 96.38 89 ILE A N 1
ATOM 684 C CA . ILE A 1 89 ? 4.947 5.362 -0.446 1.00 96.38 89 ILE A CA 1
ATOM 685 C C . ILE A 1 89 ? 6.429 5.061 -0.631 1.00 96.38 89 ILE A C 1
ATOM 687 O O . ILE A 1 89 ? 7.293 5.901 -0.387 1.00 96.38 89 ILE A O 1
ATOM 691 N N . PHE A 1 90 ? 6.720 3.866 -1.131 1.00 96.94 90 PHE A N 1
ATOM 692 C CA . PHE A 1 90 ? 8.070 3.352 -1.316 1.00 96.94 90 PHE A CA 1
ATOM 693 C C . PHE A 1 90 ? 8.315 2.974 -2.778 1.00 96.94 90 PHE A C 1
ATOM 695 O O . PHE A 1 90 ? 7.390 2.672 -3.539 1.00 96.94 90 PHE A O 1
ATOM 702 N N . SER A 1 91 ? 9.578 2.963 -3.199 1.00 97.00 91 SER A N 1
ATOM 703 C CA . SER A 1 91 ? 9.960 2.271 -4.429 1.00 97.00 91 SER A CA 1
ATOM 704 C C . SER A 1 91 ? 9.632 0.778 -4.316 1.00 97.00 91 SER A C 1
ATOM 706 O O . SER A 1 91 ? 9.550 0.230 -3.216 1.00 97.00 91 SER A O 1
ATOM 708 N N . VAL A 1 92 ? 9.471 0.098 -5.453 1.00 96.88 92 VAL A N 1
ATOM 709 C CA . VAL A 1 92 ? 9.368 -1.368 -5.447 1.00 96.88 92 VAL A CA 1
ATOM 710 C C . VAL A 1 92 ? 10.622 -1.990 -4.827 1.00 96.88 92 VAL A C 1
ATOM 712 O O . VAL A 1 92 ? 11.716 -1.422 -4.905 1.00 96.88 92 VAL A O 1
ATOM 715 N N . ARG A 1 93 ? 10.453 -3.159 -4.206 1.00 96.50 93 ARG A N 1
ATOM 716 C CA . ARG A 1 93 ? 11.571 -3.999 -3.757 1.00 96.50 93 ARG A CA 1
ATOM 717 C C . ARG A 1 93 ? 12.317 -4.570 -4.965 1.00 96.50 93 ARG A C 1
ATOM 719 O O . ARG A 1 93 ? 11.761 -4.621 -6.060 1.00 96.50 93 ARG A O 1
ATOM 726 N N . GLU A 1 94 ? 13.536 -5.057 -4.741 1.00 95.25 94 GLU A N 1
ATOM 727 C CA . GLU A 1 94 ? 14.353 -5.698 -5.784 1.00 95.25 94 GLU A CA 1
ATOM 728 C C . GLU A 1 94 ? 13.616 -6.867 -6.455 1.00 95.25 94 GLU A C 1
ATOM 730 O O . GLU A 1 94 ? 13.587 -6.984 -7.678 1.00 95.25 94 GLU A O 1
ATOM 735 N N . THR A 1 95 ? 12.947 -7.699 -5.653 1.00 94.56 95 THR A N 1
ATOM 736 C CA . THR A 1 95 ? 12.056 -8.760 -6.130 1.00 94.56 95 THR A CA 1
ATOM 737 C C . THR A 1 95 ? 10.751 -8.767 -5.338 1.00 94.56 95 THR A C 1
ATOM 739 O O . THR A 1 95 ? 10.674 -8.281 -4.204 1.00 94.56 95 THR A O 1
ATOM 742 N N . ARG A 1 96 ? 9.683 -9.320 -5.929 1.00 90.94 96 ARG A N 1
ATOM 743 C CA . ARG A 1 96 ? 8.409 -9.498 -5.219 1.00 90.94 96 ARG A CA 1
ATOM 744 C C . ARG A 1 96 ? 8.628 -10.311 -3.944 1.00 90.94 96 ARG A C 1
ATOM 746 O O . ARG A 1 96 ? 9.272 -11.353 -3.968 1.00 90.94 96 ARG A O 1
ATOM 753 N N . SER A 1 97 ? 8.066 -9.814 -2.847 1.00 91.12 97 SER A N 1
ATOM 754 C CA . SER A 1 97 ? 8.144 -10.432 -1.521 1.00 91.12 97 SER A CA 1
ATOM 755 C C . SER A 1 97 ? 9.535 -10.466 -0.874 1.00 91.12 97 SER A C 1
ATOM 757 O O . SER A 1 97 ? 9.685 -11.082 0.181 1.00 91.12 97 SER A O 1
ATOM 759 N N . ALA A 1 98 ? 10.532 -9.765 -1.433 1.00 94.25 98 ALA A N 1
ATOM 760 C CA . ALA A 1 98 ? 11.834 -9.583 -0.788 1.00 94.25 98 ALA A CA 1
ATOM 761 C C . ALA A 1 98 ? 11.678 -8.944 0.606 1.00 94.25 98 ALA A C 1
ATOM 763 O O . ALA A 1 98 ? 10.818 -8.083 0.784 1.00 94.25 98 ALA A O 1
ATOM 764 N N . PRO A 1 99 ? 12.495 -9.307 1.607 1.00 91.56 99 PRO A N 1
ATOM 765 C CA . PRO A 1 99 ? 12.356 -8.777 2.966 1.00 91.56 99 PRO A CA 1
ATOM 766 C C . PRO A 1 99 ? 12.779 -7.305 3.086 1.00 91.56 99 PRO A C 1
ATOM 768 O O . PRO A 1 99 ? 12.394 -6.626 4.038 1.00 91.56 99 PRO A O 1
ATOM 771 N N . GLN A 1 100 ? 13.562 -6.800 2.132 1.00 94.38 100 GLN A N 1
ATOM 772 C CA . GLN A 1 100 ? 14.062 -5.432 2.136 1.00 94.38 100 GLN A CA 1
ATOM 773 C C . GLN A 1 100 ? 13.047 -4.475 1.499 1.00 94.38 100 GLN A C 1
ATOM 775 O O . GLN A 1 100 ? 12.647 -4.655 0.347 1.00 94.38 100 GLN A O 1
ATOM 780 N N . LYS A 1 101 ? 12.640 -3.446 2.253 1.00 95.12 101 LYS A N 1
ATOM 781 C CA . LYS A 1 101 ? 11.782 -2.369 1.743 1.00 95.12 101 LYS A CA 1
ATOM 782 C C . LYS A 1 101 ? 12.530 -1.493 0.739 1.00 95.12 101 LYS A C 1
ATOM 784 O O . LYS A 1 101 ? 13.746 -1.328 0.839 1.00 95.12 101 LYS A O 1
ATOM 789 N N . GLY A 1 102 ? 11.781 -0.887 -0.176 1.00 95.44 102 GLY A N 1
ATOM 790 C CA . GLY A 1 102 ? 12.300 0.154 -1.055 1.00 95.44 102 GLY A CA 1
ATOM 791 C C . GLY A 1 102 ? 12.656 1.453 -0.323 1.00 95.44 102 GLY A C 1
ATOM 792 O O . GLY A 1 102 ? 12.512 1.592 0.898 1.00 95.44 102 GLY A O 1
ATOM 793 N N . VAL A 1 103 ? 13.106 2.433 -1.100 1.00 95.69 103 VAL A N 1
ATOM 794 C CA . VAL A 1 103 ? 13.368 3.796 -0.625 1.00 95.69 103 VAL A CA 1
ATOM 795 C C . VAL A 1 103 ? 12.037 4.526 -0.475 1.00 95.69 103 VAL A C 1
ATOM 797 O O . VAL A 1 103 ? 11.173 4.407 -1.343 1.00 95.69 103 VAL A O 1
ATOM 800 N N . GLN A 1 104 ? 11.860 5.260 0.623 1.00 93.88 104 GLN A N 1
ATOM 801 C CA . GLN A 1 104 ? 10.672 6.089 0.821 1.00 93.88 104 GLN A CA 1
ATOM 802 C C . GLN A 1 104 ? 10.687 7.261 -0.161 1.00 93.88 104 GLN A C 1
ATOM 804 O O . GLN A 1 104 ? 11.720 7.896 -0.360 1.00 93.88 104 GLN A O 1
ATOM 809 N N . VAL A 1 105 ? 9.545 7.522 -0.789 1.00 91.31 105 VAL A N 1
ATOM 810 C CA . VAL A 1 105 ? 9.382 8.546 -1.829 1.00 91.31 105 VAL A CA 1
ATOM 811 C C . VAL A 1 105 ? 8.462 9.673 -1.361 1.00 91.31 105 VAL A C 1
ATOM 813 O O . VAL A 1 105 ? 8.653 10.813 -1.777 1.00 91.31 105 VAL A O 1
ATOM 816 N N . SER A 1 106 ? 7.485 9.369 -0.499 1.00 77.94 106 SER A N 1
ATOM 817 C CA . SER A 1 106 ? 6.611 10.350 0.158 1.00 77.94 106 SER A CA 1
ATOM 818 C C . SER A 1 106 ? 6.125 9.856 1.508 1.00 77.94 106 SER A C 1
ATOM 820 O O . SER A 1 106 ? 5.838 8.635 1.596 1.00 77.94 106 SER A O 1
#

pLDDT: mean 89.92, std 9.85, range [63.84, 98.19]